Protein AF-A0A4Q2YQG9-F1 (afdb_monomer_lite)

pLDDT: mean 87.87, std 5.26, range [65.19, 95.19]

Foldseek 3Di:
DVVVVVVVVVVVCPDPPDWDDDDDPVPVVVVVVLVVCCVVPVQSPDRDHDDPPPVD

Sequence (56 aa):
EDTELITRVQQGMQSKSFTMGPLSDKEVCLKHFCSRMRDLIPEARLETAPPPGWSR

Structure (mmCIF, N/CA/C/O backbone):
data_AF-A0A4Q2YQG9-F1
#
_entry.id   AF-A0A4Q2YQG9-F1
#
loop_
_atom_site.group_PDB
_atom_site.id
_atom_site.type_symbol
_atom_site.label_atom_id
_atom_site.label_alt_id
_atom_site.label_comp_id
_atom_site.label_asym_id
_atom_site.label_entity_id
_atom_site.label_seq_id
_atom_site.pdbx_PDB_ins_code
_atom_site.Cartn_x
_atom_site.Cartn_y
_atom_site.Cartn_z
_atom_site.occupancy
_atom_site.B_iso_or_equiv
_atom_site.auth_seq_id
_atom_site.auth_comp_id
_atom_site.auth_asym_id
_atom_site.auth_atom_id
_atom_site.pdbx_PDB_model_num
ATOM 1 N N . GLU A 1 1 ? 8.546 16.441 8.066 1.00 70.19 1 GLU A N 1
ATOM 2 C CA . GLU A 1 1 ? 8.238 16.573 6.630 1.00 70.19 1 GLU A CA 1
ATOM 3 C C . GLU A 1 1 ? 7.517 15.326 6.121 1.00 70.19 1 GLU A C 1
ATOM 5 O O . GLU A 1 1 ? 6.297 15.370 6.012 1.00 70.19 1 GLU A O 1
ATOM 10 N N . ASP A 1 2 ? 8.199 14.185 5.990 1.00 84.69 2 ASP A N 1
ATOM 11 C CA . ASP A 1 2 ? 7.586 12.946 5.471 1.00 84.69 2 ASP A CA 1
ATOM 12 C C . ASP A 1 2 ? 6.442 12.394 6.331 1.00 84.69 2 ASP A C 1
ATOM 14 O O . ASP A 1 2 ? 5.414 11.977 5.806 1.00 84.69 2 ASP A O 1
ATOM 18 N N . THR A 1 3 ? 6.558 12.443 7.661 1.00 89.81 3 THR A N 1
ATOM 19 C CA . THR A 1 3 ? 5.489 11.972 8.560 1.00 89.81 3 THR A CA 1
ATOM 20 C C . THR A 1 3 ? 4.196 12.766 8.386 1.00 89.81 3 THR A C 1
ATOM 22 O O . THR A 1 3 ? 3.105 12.195 8.385 1.00 89.81 3 THR A O 1
ATOM 25 N N . GLU A 1 4 ? 4.301 14.086 8.221 1.00 93.25 4 GLU A N 1
ATOM 26 C CA . GLU A 1 4 ? 3.134 14.951 8.026 1.00 93.25 4 GLU A CA 1
ATOM 27 C C . GLU A 1 4 ? 2.502 14.708 6.656 1.00 93.25 4 GLU A C 1
ATOM 29 O O . GLU A 1 4 ? 1.276 14.646 6.546 1.00 93.25 4 GLU A O 1
ATOM 34 N N . LEU A 1 5 ? 3.336 14.508 5.629 1.00 91.81 5 LEU A N 1
ATOM 35 C CA . LEU A 1 5 ? 2.891 14.150 4.288 1.00 91.81 5 LEU A CA 1
ATOM 36 C C . LEU A 1 5 ? 2.116 12.826 4.306 1.00 91.81 5 LEU A C 1
ATOM 38 O O . LEU A 1 5 ? 0.966 12.783 3.870 1.00 91.81 5 LEU A O 1
ATOM 42 N N . ILE A 1 6 ? 2.707 11.766 4.863 1.00 89.69 6 ILE A N 1
ATOM 43 C CA . ILE A 1 6 ? 2.082 10.439 4.934 1.00 89.69 6 ILE A CA 1
ATOM 44 C C . ILE A 1 6 ? 0.803 10.475 5.773 1.00 89.69 6 ILE A C 1
ATOM 46 O O . ILE A 1 6 ? -0.195 9.868 5.389 1.00 89.69 6 ILE A O 1
ATOM 50 N N . THR A 1 7 ? 0.779 11.242 6.866 1.00 91.69 7 THR A N 1
ATOM 51 C CA . THR A 1 7 ? -0.436 11.405 7.682 1.00 91.69 7 THR A CA 1
ATOM 52 C C . THR A 1 7 ? -1.576 12.020 6.870 1.00 91.69 7 THR A C 1
ATOM 54 O O . THR A 1 7 ? -2.704 11.529 6.924 1.00 91.69 7 THR A O 1
ATOM 57 N N . ARG A 1 8 ? -1.296 13.056 6.071 1.00 90.00 8 ARG A N 1
ATOM 58 C CA . ARG A 1 8 ? -2.309 13.684 5.206 1.00 90.00 8 ARG A CA 1
ATOM 59 C C . ARG A 1 8 ? -2.758 12.757 4.081 1.00 90.00 8 ARG A C 1
ATOM 61 O O . ARG A 1 8 ? -3.950 12.706 3.790 1.00 90.00 8 ARG A O 1
ATOM 68 N N . VAL A 1 9 ? -1.836 11.999 3.484 1.00 90.00 9 VAL A N 1
ATOM 69 C CA . VAL A 1 9 ? -2.168 10.968 2.487 1.00 90.00 9 VAL A CA 1
ATOM 70 C C . VAL A 1 9 ? -3.117 9.939 3.096 1.00 90.00 9 VAL A C 1
ATOM 72 O O . VAL A 1 9 ? -4.177 9.685 2.531 1.00 90.00 9 VAL A O 1
ATOM 75 N N . GLN A 1 10 ? -2.806 9.426 4.288 1.00 88.19 10 GLN A N 1
ATOM 76 C CA . GLN A 1 10 ? -3.636 8.433 4.966 1.00 88.19 10 GLN A CA 1
ATOM 77 C C . GLN A 1 10 ? -5.037 8.972 5.291 1.00 88.19 10 GLN A C 1
ATOM 79 O O . GLN A 1 10 ? -6.026 8.268 5.096 1.00 88.19 10 GLN A O 1
ATOM 84 N N . GLN A 1 11 ? -5.136 10.224 5.747 1.00 90.38 11 GLN A N 1
ATOM 85 C CA . GLN A 1 11 ? -6.423 10.892 5.973 1.00 90.38 11 GLN A CA 1
ATOM 86 C C . GLN A 1 11 ? -7.217 11.049 4.669 1.00 90.38 11 GLN A C 1
ATOM 88 O O . GLN A 1 11 ? -8.417 10.784 4.641 1.00 90.38 11 GLN A O 1
ATOM 93 N N . GLY A 1 12 ? -6.551 11.433 3.576 1.00 88.25 12 GLY A N 1
ATOM 94 C CA . GLY A 1 12 ? -7.169 11.533 2.254 1.00 88.25 12 GLY A CA 1
ATOM 95 C C . GLY A 1 12 ? -7.709 10.192 1.760 1.00 88.25 12 GLY A C 1
ATOM 96 O O . GLY A 1 12 ? -8.841 10.128 1.287 1.00 88.25 12 GLY A O 1
ATOM 97 N N . MET A 1 13 ? -6.950 9.112 1.950 1.00 87.81 13 MET A N 1
ATOM 98 C CA . MET A 1 13 ? -7.346 7.750 1.571 1.00 87.81 13 MET A CA 1
ATOM 99 C C . MET A 1 13 ? -8.560 7.220 2.349 1.00 87.81 13 MET A C 1
ATOM 101 O O . MET A 1 13 ? -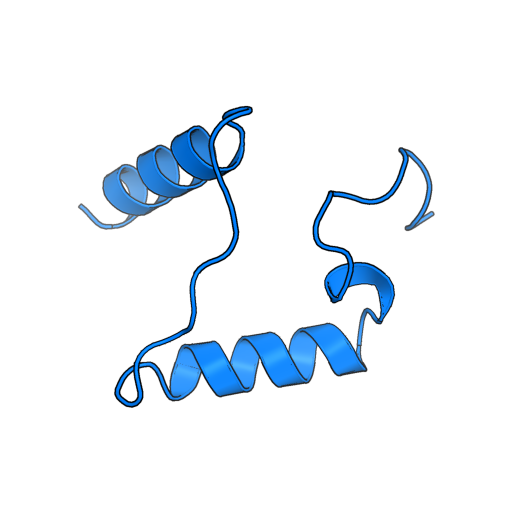9.247 6.325 1.867 1.00 87.81 13 MET A O 1
ATOM 105 N N . GLN A 1 14 ? -8.850 7.767 3.534 1.00 86.00 14 GLN A N 1
ATOM 106 C CA . GLN A 1 14 ? -10.045 7.432 4.322 1.00 86.00 14 GLN A CA 1
ATOM 107 C C . GLN A 1 14 ? -11.306 8.184 3.860 1.00 86.00 14 GLN A C 1
ATOM 109 O O . GLN A 1 14 ? -12.407 7.900 4.338 1.00 86.00 14 GLN A O 1
ATOM 114 N N . SER A 1 15 ? -11.172 9.154 2.952 1.00 86.94 15 SER A N 1
ATOM 115 C CA . SER A 1 15 ? -12.306 9.906 2.417 1.00 86.94 15 SER A CA 1
ATOM 116 C C . SER A 1 15 ? -13.173 9.051 1.492 1.00 86.94 15 SER A C 1
ATOM 118 O O . SER A 1 15 ? -12.676 8.243 0.713 1.00 86.94 15 SER A O 1
ATOM 120 N N . LYS A 1 16 ? -14.487 9.310 1.494 1.00 82.94 16 LYS A N 1
ATOM 121 C CA . LYS A 1 16 ? -15.459 8.643 0.607 1.00 82.94 16 LYS A CA 1
ATOM 122 C C . LYS A 1 16 ? -15.241 8.934 -0.881 1.00 82.94 16 LYS A C 1
ATOM 124 O O . LYS A 1 16 ? -15.763 8.204 -1.714 1.00 82.94 16 LYS A O 1
ATOM 129 N N . SER A 1 17 ? -14.520 10.006 -1.205 1.00 85.69 17 SER A N 1
ATOM 130 C CA . SER A 1 17 ? -14.246 10.414 -2.589 1.00 85.69 17 SER A CA 1
ATOM 131 C C . SER A 1 17 ? -12.909 9.893 -3.117 1.00 85.69 17 SER A C 1
ATOM 133 O O . SER A 1 17 ? -12.572 10.151 -4.271 1.00 85.69 17 SER A O 1
ATOM 135 N N . PHE A 1 18 ? -12.115 9.216 -2.283 1.00 84.69 18 PHE A N 1
ATOM 136 C CA . PHE A 1 18 ? -10.841 8.662 -2.715 1.00 84.69 18 PHE A CA 1
ATOM 137 C C . PHE A 1 18 ? -11.061 7.411 -3.570 1.00 84.69 18 PHE A C 1
ATOM 139 O O . PHE A 1 18 ? -11.851 6.536 -3.226 1.00 84.69 18 PHE A O 1
ATOM 146 N N . THR A 1 19 ? -10.330 7.325 -4.678 1.00 82.75 19 THR A N 1
ATOM 147 C CA . THR A 1 19 ? -10.265 6.1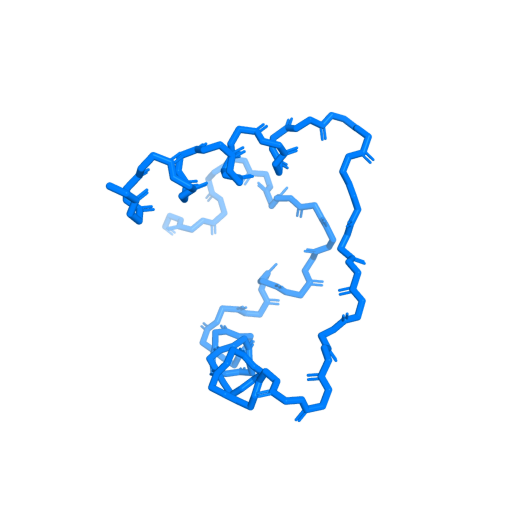41 -5.537 1.00 82.75 19 THR A CA 1
ATOM 148 C C . THR A 1 19 ? -8.808 5.878 -5.899 1.00 82.75 19 THR A C 1
ATOM 150 O O . THR A 1 19 ? -7.993 6.804 -5.953 1.00 82.75 19 THR A O 1
ATOM 153 N N . MET A 1 20 ? -8.456 4.609 -6.107 1.00 84.06 20 MET A N 1
ATOM 154 C CA . MET A 1 20 ? -7.089 4.237 -6.459 1.00 84.06 20 MET A CA 1
ATOM 155 C C . MET A 1 20 ? -6.777 4.666 -7.898 1.00 84.06 20 MET A C 1
ATOM 157 O O . MET A 1 20 ? -7.436 4.233 -8.840 1.00 84.06 20 MET A O 1
ATOM 161 N N . GLY A 1 21 ? -5.757 5.510 -8.063 1.00 84.38 21 GLY A N 1
ATOM 162 C CA . GLY A 1 21 ? -5.235 5.908 -9.370 1.00 84.38 21 GLY A CA 1
ATOM 163 C C . GLY A 1 21 ? -4.110 4.990 -9.868 1.00 84.38 21 GLY A C 1
ATOM 164 O O . GLY A 1 21 ? -3.518 4.246 -9.081 1.00 84.38 21 GLY A O 1
ATOM 165 N N . PRO A 1 22 ? -3.778 5.040 -11.170 1.00 85.94 22 PRO A N 1
ATOM 166 C CA . PRO A 1 22 ? -2.645 4.301 -11.712 1.00 85.94 22 PRO A CA 1
ATOM 167 C C . PRO A 1 22 ? -1.318 4.830 -11.150 1.00 85.94 22 PRO A C 1
ATOM 169 O O . PRO A 1 22 ? -1.111 6.039 -11.059 1.00 85.94 22 PRO A O 1
ATOM 172 N N . LEU A 1 23 ? -0.397 3.914 -10.835 1.00 87.50 23 LEU A N 1
ATOM 173 C CA . LEU A 1 23 ? 0.977 4.265 -10.471 1.00 87.50 23 LEU A CA 1
ATOM 174 C C . LEU A 1 23 ? 1.773 4.677 -11.714 1.00 87.50 23 LEU A C 1
ATOM 176 O O . LEU A 1 23 ? 1.777 3.970 -12.730 1.00 87.50 23 LEU A O 1
ATOM 180 N N . SER A 1 24 ? 2.510 5.776 -11.605 1.00 88.94 24 SER A N 1
ATOM 181 C CA . SER A 1 24 ? 3.419 6.275 -12.635 1.00 88.94 24 SER A CA 1
ATOM 182 C C . SER A 1 24 ? 4.542 5.277 -12.932 1.00 88.94 24 SER A C 1
ATOM 184 O O . SER A 1 24 ? 4.977 4.510 -12.073 1.00 88.94 24 SER A O 1
ATOM 186 N N . ASP A 1 25 ? 5.078 5.301 -14.152 1.00 87.31 25 ASP A N 1
ATOM 187 C CA . ASP A 1 25 ? 6.197 4.439 -14.565 1.00 87.31 25 ASP A CA 1
ATOM 188 C C . ASP A 1 25 ? 7.481 4.660 -13.773 1.00 87.31 25 ASP A C 1
ATOM 190 O O . ASP A 1 25 ? 8.325 3.770 -13.703 1.00 87.31 25 ASP A O 1
ATOM 194 N N . LYS A 1 26 ? 7.595 5.808 -13.105 1.00 91.31 26 LYS A N 1
ATOM 195 C CA . LYS A 1 26 ? 8.725 6.115 -12.225 1.00 91.31 26 LYS A CA 1
ATOM 196 C C . LYS A 1 26 ? 8.566 5.541 -10.815 1.00 91.31 26 LYS A C 1
ATOM 198 O O . LYS A 1 26 ? 9.551 5.437 -10.092 1.00 91.31 26 LYS A O 1
ATOM 203 N N . GLU A 1 27 ? 7.368 5.112 -10.420 1.00 90.31 27 GLU A N 1
ATOM 204 C CA . GLU A 1 27 ? 7.078 4.582 -9.080 1.00 90.31 27 GLU A CA 1
ATOM 205 C C . GLU A 1 27 ? 7.410 3.084 -8.971 1.00 90.31 27 GLU A C 1
ATOM 207 O O . GLU A 1 27 ? 6.632 2.278 -8.461 1.00 90.31 27 GLU A O 1
ATOM 212 N N . VAL A 1 28 ? 8.583 2.686 -9.472 1.00 92.75 28 VAL A N 1
ATOM 213 C CA . VAL A 1 28 ? 8.987 1.277 -9.621 1.00 92.75 28 VAL A CA 1
ATOM 214 C C . VAL A 1 28 ? 9.004 0.543 -8.276 1.00 92.75 28 VAL A C 1
ATOM 216 O O . VAL A 1 28 ? 8.471 -0.563 -8.172 1.00 92.75 28 VAL A O 1
ATOM 219 N N . CYS A 1 29 ? 9.549 1.168 -7.226 1.00 92.69 29 CYS A N 1
ATOM 220 C CA . CYS A 1 29 ? 9.581 0.581 -5.883 1.00 92.69 29 CYS A CA 1
ATOM 221 C C . CYS A 1 29 ? 8.171 0.355 -5.322 1.00 92.69 29 CYS A C 1
ATOM 223 O O . CYS A 1 29 ? 7.908 -0.693 -4.733 1.00 92.69 29 CYS A O 1
ATOM 225 N N . LEU A 1 30 ? 7.253 1.300 -5.550 1.00 90.62 30 LEU A N 1
ATOM 226 C CA . LEU A 1 30 ? 5.872 1.197 -5.086 1.00 90.62 30 LEU A CA 1
ATOM 227 C C . LEU A 1 30 ? 5.102 0.136 -5.881 1.00 90.62 30 LEU A C 1
ATOM 229 O O . LEU A 1 30 ? 4.424 -0.695 -5.285 1.00 90.62 30 LEU A O 1
ATOM 233 N N . LYS A 1 31 ? 5.290 0.072 -7.207 1.00 91.31 31 LYS A N 1
ATOM 234 C CA . LYS A 1 31 ? 4.737 -0.996 -8.057 1.00 91.31 31 LYS A CA 1
ATOM 235 C C . LYS A 1 31 ? 5.181 -2.379 -7.576 1.00 91.31 31 LYS A C 1
ATOM 237 O O . LYS A 1 31 ? 4.343 -3.270 -7.417 1.00 91.31 31 LYS A O 1
ATOM 242 N N . HIS A 1 32 ? 6.477 -2.550 -7.307 1.00 93.12 32 HIS A N 1
ATOM 243 C CA . HIS A 1 32 ? 7.018 -3.810 -6.801 1.00 93.12 32 HIS A CA 1
ATOM 244 C C . HIS A 1 32 ? 6.453 -4.149 -5.415 1.00 93.12 32 HIS A C 1
ATOM 246 O O . HIS A 1 32 ? 5.976 -5.264 -5.205 1.00 93.12 32 HIS A O 1
ATOM 252 N N . PHE A 1 33 ? 6.426 -3.186 -4.492 1.00 93.06 33 PHE A N 1
ATOM 253 C CA . PHE A 1 33 ? 5.838 -3.361 -3.164 1.00 93.06 33 PHE A CA 1
ATOM 254 C C . PHE A 1 33 ? 4.360 -3.774 -3.234 1.00 93.06 33 PHE A C 1
ATOM 256 O O . PHE A 1 33 ? 3.984 -4.797 -2.663 1.00 93.06 33 PHE A O 1
ATOM 263 N N . C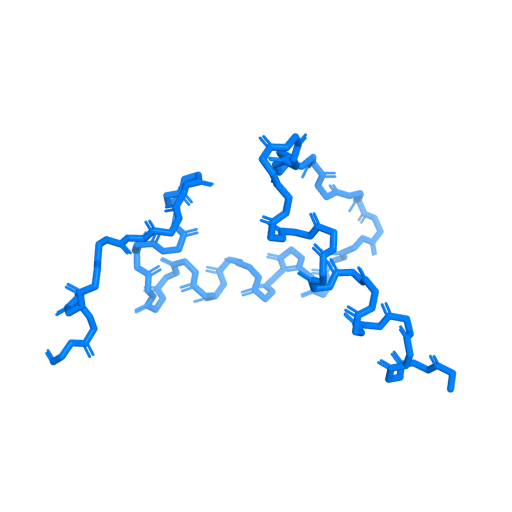YS A 1 34 ? 3.538 -3.060 -4.008 1.00 91.12 34 CYS A N 1
ATOM 264 C CA . CYS A 1 34 ? 2.128 -3.396 -4.206 1.00 91.12 34 CYS A CA 1
ATOM 265 C C . CYS A 1 34 ? 1.941 -4.766 -4.871 1.00 91.12 34 CYS A C 1
ATOM 267 O O . CYS A 1 34 ? 0.948 -5.439 -4.605 1.00 91.12 34 CYS A O 1
ATOM 269 N N . SER A 1 35 ? 2.851 -5.196 -5.754 1.00 91.94 35 SER A N 1
ATOM 270 C CA . SER A 1 35 ? 2.824 -6.557 -6.310 1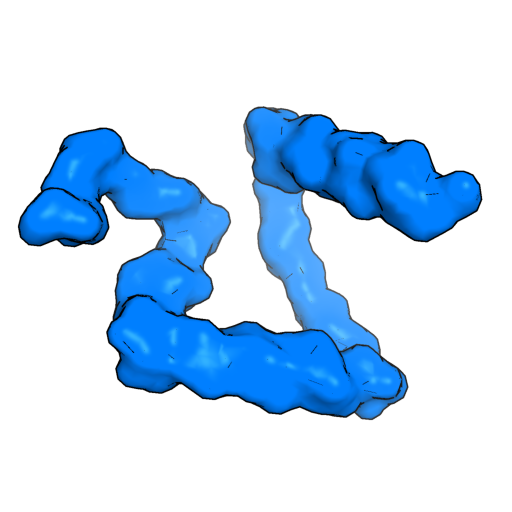.00 91.94 35 SER A CA 1
ATOM 271 C C . SER A 1 35 ? 3.052 -7.596 -5.214 1.00 91.94 35 SER A C 1
ATOM 273 O O . SER A 1 35 ? 2.214 -8.468 -5.015 1.00 91.94 35 SER A O 1
ATOM 275 N N . ARG A 1 36 ? 4.131 -7.440 -4.439 1.00 95.19 36 ARG A N 1
ATOM 276 C CA . ARG A 1 36 ? 4.483 -8.351 -3.341 1.00 95.19 36 ARG A CA 1
ATOM 277 C C . ARG A 1 36 ? 3.386 -8.427 -2.280 1.00 95.19 36 ARG A C 1
ATOM 279 O O . ARG A 1 36 ? 3.075 -9.515 -1.809 1.00 95.19 36 ARG A O 1
ATOM 286 N N . MET A 1 37 ? 2.778 -7.294 -1.930 1.00 92.94 37 MET A N 1
ATOM 287 C CA . MET A 1 37 ? 1.644 -7.261 -1.005 1.00 92.94 37 MET A CA 1
ATOM 288 C C . MET A 1 37 ? 0.455 -8.066 -1.521 1.00 92.94 37 MET A C 1
ATOM 290 O O . MET A 1 37 ? -0.112 -8.829 -0.755 1.00 92.94 37 MET A O 1
ATOM 294 N N . ARG A 1 38 ? 0.095 -7.931 -2.802 1.00 93.00 38 ARG A N 1
ATOM 295 C CA . ARG A 1 38 ? -1.027 -8.675 -3.399 1.00 93.00 38 ARG A CA 1
ATOM 296 C C . ARG A 1 38 ? -0.756 -10.174 -3.518 1.00 93.00 38 ARG A C 1
ATOM 298 O O . ARG A 1 38 ? -1.704 -10.953 -3.578 1.00 93.00 38 ARG A O 1
ATOM 305 N N . ASP A 1 39 ? 0.504 -10.587 -3.563 1.00 94.69 39 ASP A N 1
ATOM 306 C CA . ASP A 1 39 ? 0.869 -12.006 -3.541 1.00 94.69 39 ASP A CA 1
ATOM 307 C C . ASP A 1 39 ? 0.760 -12.597 -2.129 1.00 94.69 39 ASP A C 1
ATOM 309 O O . ASP A 1 39 ? 0.330 -13.735 -1.973 1.00 94.69 39 ASP A O 1
ATOM 313 N N . LEU A 1 40 ? 1.114 -11.817 -1.102 1.00 94.12 40 LEU A N 1
ATOM 314 C CA . LEU A 1 40 ? 1.026 -12.232 0.304 1.00 94.12 40 LEU A CA 1
ATOM 315 C C . LEU A 1 40 ? -0.393 -12.118 0.878 1.00 94.12 40 LEU A C 1
ATOM 317 O O . LEU A 1 40 ? -0.788 -12.927 1.709 1.00 94.12 40 LEU A O 1
ATOM 321 N N . ILE A 1 41 ? -1.132 -11.096 0.455 1.00 92.06 41 ILE A N 1
ATOM 322 C CA . ILE A 1 41 ? -2.468 -10.735 0.926 1.00 92.06 41 ILE A CA 1
ATOM 323 C C . ILE A 1 41 ? -3.335 -10.514 -0.321 1.00 92.06 41 ILE A C 1
ATOM 325 O O . ILE A 1 41 ? -3.389 -9.399 -0.853 1.00 92.06 41 ILE A O 1
ATOM 329 N N . PRO A 1 42 ? -3.994 -11.560 -0.842 1.00 89.12 42 PRO A N 1
ATOM 330 C CA . PRO A 1 42 ? -4.836 -11.444 -2.028 1.00 89.12 42 PRO A CA 1
ATOM 331 C C . PRO A 1 42 ? -5.955 -10.406 -1.888 1.00 89.12 42 PRO A C 1
ATOM 333 O O . PRO A 1 42 ? -6.304 -9.755 -2.875 1.00 89.12 42 PRO A O 1
ATOM 336 N N . GLU A 1 43 ? -6.457 -10.195 -0.670 1.00 89.94 43 GLU A N 1
ATOM 337 C CA . GLU A 1 43 ? -7.480 -9.209 -0.306 1.00 89.94 43 GLU A CA 1
ATOM 338 C C . GLU A 1 43 ? -7.017 -7.766 -0.543 1.00 89.94 43 GLU A C 1
ATOM 340 O O . GLU A 1 43 ? -7.849 -6.881 -0.723 1.00 89.94 43 GLU A O 1
ATOM 345 N N . ALA A 1 44 ? -5.706 -7.515 -0.652 1.00 89.00 44 ALA A N 1
ATOM 346 C CA . ALA A 1 44 ? -5.169 -6.217 -1.062 1.00 89.00 44 ALA A CA 1
ATOM 347 C C . ALA A 1 44 ? -5.495 -5.862 -2.530 1.00 89.00 44 ALA A C 1
ATOM 349 O O . ALA A 1 44 ? -5.174 -4.764 -2.981 1.00 89.00 44 ALA A O 1
ATOM 350 N N . ARG A 1 45 ? -6.100 -6.783 -3.299 1.00 88.12 45 ARG A N 1
ATOM 351 C CA . ARG A 1 45 ? -6.670 -6.506 -4.630 1.00 88.12 45 ARG A CA 1
ATOM 352 C C . ARG A 1 45 ? -8.050 -5.848 -4.568 1.00 88.12 45 ARG A C 1
ATOM 354 O O . ARG A 1 45 ? -8.505 -5.359 -5.598 1.00 88.12 45 ARG A O 1
ATOM 361 N N . LEU A 1 46 ? -8.725 -5.873 -3.418 1.00 88.19 46 LEU A N 1
ATOM 362 C CA . LEU A 1 46 ? -10.039 -5.255 -3.269 1.00 88.19 46 LEU A CA 1
ATOM 363 C C . LEU A 1 46 ? -9.908 -3.730 -3.341 1.00 88.19 46 LEU A C 1
ATOM 365 O O . LEU A 1 46 ? -9.028 -3.142 -2.716 1.00 88.19 46 LEU A O 1
ATOM 369 N N . GLU A 1 47 ? -10.808 -3.088 -4.085 1.00 84.19 47 GLU A N 1
ATOM 370 C CA . GLU A 1 47 ? -10.851 -1.622 -4.198 1.00 84.19 47 GLU A CA 1
ATOM 371 C C . GLU A 1 47 ? -11.228 -0.951 -2.871 1.00 84.19 47 GLU A C 1
ATOM 373 O O . GLU A 1 47 ? -10.849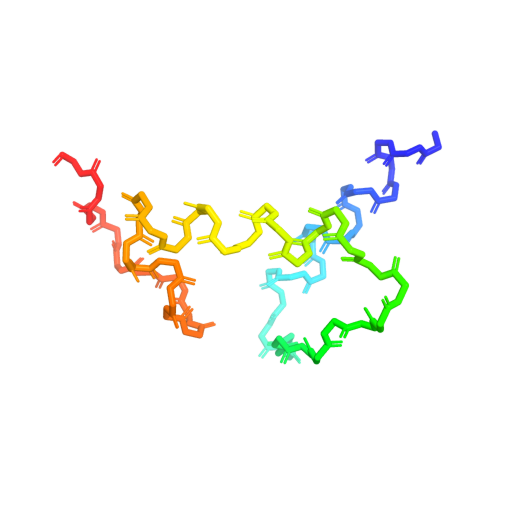 0.187 -2.601 1.00 84.19 47 GLU A O 1
ATOM 378 N N . THR A 1 48 ? -11.961 -1.674 -2.024 1.00 83.25 48 THR A N 1
ATOM 379 C CA . THR A 1 48 ? -12.386 -1.235 -0.697 1.00 83.25 48 THR A CA 1
ATOM 380 C C . THR A 1 48 ? -11.811 -2.142 0.375 1.00 83.25 48 THR A C 1
ATOM 382 O O . THR A 1 48 ? -11.638 -3.341 0.154 1.00 83.25 48 THR A O 1
ATOM 385 N N . ALA A 1 49 ? -11.590 -1.588 1.568 1.00 82.94 49 ALA A N 1
ATOM 386 C CA . ALA A 1 49 ? -11.126 -2.370 2.703 1.00 82.94 49 ALA A CA 1
ATOM 387 C C . ALA A 1 49 ? -12.070 -3.565 2.972 1.00 82.94 49 ALA A C 1
ATOM 389 O O . ALA A 1 49 ? -13.292 -3.380 2.994 1.00 82.94 49 ALA A O 1
ATOM 390 N N . PRO A 1 50 ? -11.529 -4.780 3.174 1.00 85.75 50 PRO A N 1
ATOM 391 C CA . PRO A 1 50 ? -12.328 -5.946 3.530 1.00 85.75 50 PRO A CA 1
ATOM 392 C C . PRO A 1 50 ? -13.061 -5.742 4.868 1.00 85.75 50 PRO A C 1
ATOM 394 O O . PRO A 1 50 ? -12.651 -4.917 5.693 1.00 85.75 50 PRO A O 1
ATOM 397 N N . PRO A 1 51 ? -14.155 -6.489 5.108 1.00 85.94 51 PRO A N 1
ATOM 398 C CA . PRO A 1 51 ? -14.946 -6.346 6.322 1.00 85.94 51 PRO A CA 1
ATOM 399 C C . PRO A 1 51 ? -14.116 -6.619 7.592 1.00 85.94 51 PRO A C 1
ATOM 401 O O . PRO A 1 51 ? -13.158 -7.399 7.562 1.00 85.94 51 PRO A O 1
ATOM 404 N N . PRO A 1 52 ? -14.481 -6.013 8.739 1.00 86.44 52 PRO A N 1
ATOM 405 C CA . PRO A 1 52 ? -13.804 -6.265 10.006 1.00 86.44 52 PRO A CA 1
ATOM 406 C C . PRO A 1 52 ? -13.732 -7.763 10.338 1.00 86.44 52 PRO A C 1
ATOM 408 O O . PRO A 1 52 ? -14.730 -8.473 10.252 1.00 86.44 52 PRO A O 1
ATOM 411 N N . GLY A 1 53 ? -12.554 -8.231 10.761 1.00 85.19 53 GLY A N 1
ATOM 412 C CA . GLY A 1 53 ? -12.321 -9.632 11.130 1.00 85.19 53 GLY A CA 1
ATOM 413 C C . GLY A 1 53 ? -11.782 -10.532 10.015 1.00 85.19 53 GLY A C 1
ATOM 414 O O . GLY A 1 53 ? -11.560 -11.706 10.284 1.00 85.19 53 GLY A O 1
ATOM 415 N N . TRP A 1 54 ? -11.531 -10.001 8.814 1.00 84.31 54 TRP A N 1
ATOM 416 C CA . TRP A 1 54 ? -10.989 -10.767 7.682 1.00 84.31 54 TRP A CA 1
ATOM 417 C C . TRP A 1 54 ? -9.589 -11.360 7.929 1.00 84.31 54 TRP A C 1
ATOM 419 O O . TRP A 1 54 ? -9.289 -12.437 7.433 1.00 84.31 54 TRP A O 1
ATOM 429 N N . SER A 1 55 ? -8.739 -10.669 8.693 1.00 80.12 55 SER A N 1
ATOM 430 C CA . SER A 1 55 ? -7.335 -11.037 8.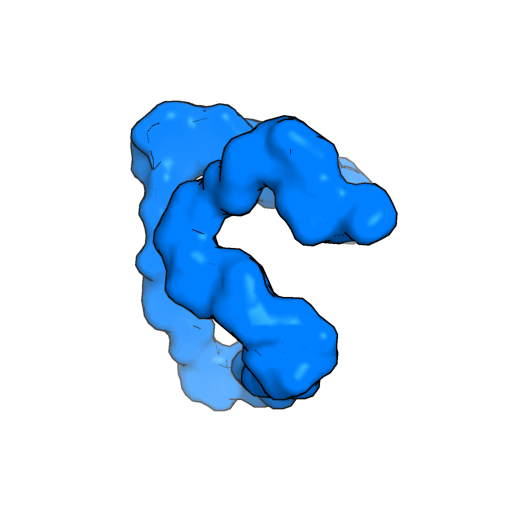923 1.00 80.12 55 SER A CA 1
ATOM 431 C C . SER A 1 55 ? -7.097 -11.719 10.274 1.00 80.12 55 SER A C 1
ATOM 433 O O . SER A 1 55 ? -6.020 -11.551 10.850 1.00 80.12 55 SER A O 1
ATOM 435 N N . ARG A 1 56 ? -8.125 -12.349 10.851 1.00 65.19 56 ARG A N 1
ATOM 436 C CA . ARG A 1 56 ? -8.036 -12.960 12.182 1.00 65.19 56 ARG A CA 1
ATOM 437 C C . ARG A 1 56 ? -7.433 -14.359 12.122 1.00 65.19 56 ARG A C 1
ATOM 439 O O . ARG A 1 56 ? -7.808 -15.112 11.201 1.00 65.19 56 ARG A O 1
#

Radius of gyration: 13.12 Å; chains: 1; bounding box: 25×30×27 Å

Secondary structure (DSSP, 8-state):
-HHHHHHHHHHHHTSTT--PPPPPTT-HHHHHHHHHHHHH-GGGGSSSPPPTTTT-